Protein AF-A0A529PFP2-F1 (afdb_monomer)

Nearest PDB structures (foldseek):
  4ckk-assembly1_C  TM=3.461E-01  e=1.325E+00  Escherichia coli
  4ckk-assembly1_A  TM=3.459E-01  e=1.325E+00  Escherichia coli
  4ckk-assembly2_D  TM=3.473E-01  e=1.412E+00  Escherichia coli
  2ge8-assembly3_D  TM=2.828E-01  e=4.759E+00  Infectious bronchitis virus

Foldseek 3Di:
DDPVQDDPNDGVPVVVVQVVCCVQQVDGQVPWDWFPDWDWDDDPVGIDIDIDTDDPDDPVVSQVSSCVVQVVDPDHPDPGDDDQDALPSDDPPDDPSVSVVRVCVRVCVGDDD

Radius of gyration: 15.01 Å; Cα contacts (8 Å, |Δi|>4): 97; chains: 1; bounding box: 34×36×38 Å

Mean predicted aligned error: 3.98 Å

pLDDT: mean 92.32, std 8.5, range [44.66, 98.25]

Sequence (113 aa):
FEPIDFRDGLVDVDFNMIREVREETAIDLSGAERGRRYHALSTPSGTVIFRRYQVTEPADEIARRIRAFIVTEAEPEIEGPVVIRDATDLPDGLMGHMKPLIEWHFAGGDEVP

Secondary structure (DSSP, 8-state):
--GGGEETTEE-HHHHHHHHHHHHH----TTSEE-SS-EEEEETTEEEEE--EE-SS-HHHHHHHHHHHHTT-SS-S-S------STT---TT--TTHHHHHHHHHTTSS---

Solvent-accessible surface area (backbone atoms only — not comparable to full-atom values): 7289 Å² total; per-residue (Å²): 138,58,80,84,31,45,56,97,88,39,76,39,64,67,58,40,56,38,46,53,45,27,73,76,39,71,44,75,51,84,83,39,50,65,42,94,54,80,46,74,54,76,55,100,91,47,71,50,77,49,65,56,71,49,73,91,68,54,69,70,58,51,43,51,48,28,46,58,46,41,73,72,43,94,78,59,92,62,96,64,76,82,90,67,87,52,71,80,56,72,66,87,88,64,58,80,78,49,56,63,53,44,44,40,60,67,69,55,77,65,81,74,133

Structure (mmCIF, N/CA/C/O backbone):
data_AF-A0A529PFP2-F1
#
_entry.id   AF-A0A529PFP2-F1
#
loop_
_atom_site.group_PDB
_atom_site.id
_atom_site.type_symbol
_atom_site.label_atom_id
_atom_site.label_alt_id
_atom_site.label_comp_id
_atom_site.label_asym_id
_atom_site.label_entity_id
_atom_site.label_seq_id
_atom_site.pdbx_PDB_ins_code
_atom_site.Cartn_x
_atom_site.Cartn_y
_atom_site.Cartn_z
_atom_site.occupancy
_atom_site.B_iso_or_equiv
_atom_site.auth_seq_id
_atom_site.auth_comp_id
_atom_site.auth_asym_id
_atom_site.auth_atom_id
_atom_site.pdbx_PDB_model_num
ATOM 1 N N . PHE A 1 1 ? 11.445 -5.719 -4.776 1.00 92.38 1 PHE A N 1
ATOM 2 C CA . PHE A 1 1 ? 11.455 -6.380 -6.089 1.00 92.38 1 PHE A CA 1
ATOM 3 C C . PHE A 1 1 ? 12.243 -7.663 -5.997 1.00 92.38 1 PHE A C 1
ATOM 5 O O . PHE A 1 1 ? 13.398 -7.654 -5.577 1.00 92.38 1 PHE A O 1
ATOM 12 N N . GLU A 1 2 ? 11.608 -8.732 -6.428 1.00 94.31 2 GLU A N 1
ATOM 13 C CA . GLU A 1 2 ? 12.143 -10.068 -6.601 1.00 94.31 2 GLU A CA 1
ATOM 14 C C . GLU A 1 2 ? 12.450 -10.337 -8.083 1.00 94.31 2 GLU A C 1
ATOM 16 O O . GLU A 1 2 ? 11.956 -9.617 -8.954 1.00 94.31 2 GLU A O 1
ATOM 21 N N . PRO A 1 3 ? 13.221 -11.389 -8.423 1.00 96.06 3 PRO A N 1
ATOM 22 C CA . PRO A 1 3 ? 13.508 -11.734 -9.817 1.00 96.06 3 PRO A CA 1
ATOM 23 C C . PRO A 1 3 ? 12.262 -11.897 -10.704 1.00 96.06 3 PRO A C 1
ATOM 25 O O . PRO A 1 3 ? 12.326 -11.585 -11.891 1.00 96.06 3 PRO A O 1
ATOM 28 N N . ILE A 1 4 ? 11.132 -12.345 -10.143 1.00 96.12 4 ILE A N 1
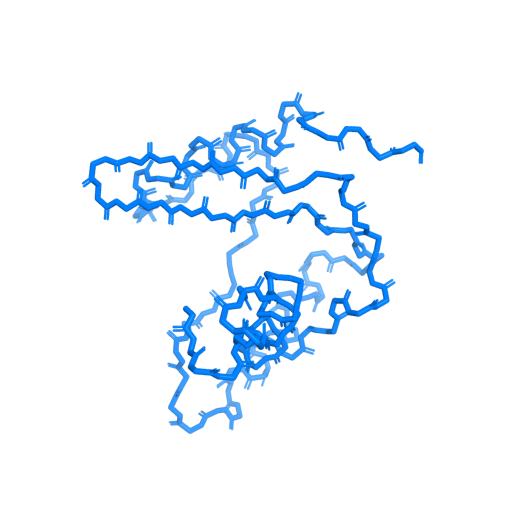ATOM 29 C CA . ILE A 1 4 ? 9.864 -12.518 -10.873 1.00 96.12 4 ILE A CA 1
ATOM 30 C C . ILE A 1 4 ? 9.231 -11.189 -11.313 1.00 96.12 4 ILE A C 1
ATOM 32 O O . ILE A 1 4 ? 8.443 -11.163 -12.259 1.00 96.12 4 ILE A O 1
ATOM 36 N N . ASP A 1 5 ? 9.607 -10.076 -10.683 1.00 96.81 5 ASP A N 1
ATOM 37 C CA . ASP A 1 5 ? 9.098 -8.752 -11.035 1.00 96.81 5 ASP A CA 1
ATOM 38 C C . ASP A 1 5 ? 9.765 -8.186 -12.298 1.00 96.81 5 ASP A C 1
ATOM 40 O O . ASP A 1 5 ? 9.401 -7.101 -12.744 1.00 96.81 5 ASP A O 1
ATOM 44 N N . PHE A 1 6 ? 10.741 -8.885 -12.890 1.00 97.12 6 PHE A N 1
ATOM 45 C CA . PHE A 1 6 ? 11.463 -8.431 -14.076 1.00 97.12 6 PHE A CA 1
ATOM 46 C C . PHE A 1 6 ? 11.065 -9.218 -15.327 1.00 97.12 6 PHE A C 1
ATOM 48 O O . PHE A 1 6 ? 11.111 -10.447 -15.361 1.00 97.12 6 PHE A O 1
ATOM 55 N N . ARG A 1 7 ? 10.744 -8.495 -16.403 1.00 94.62 7 ARG A N 1
ATOM 56 C CA . ARG A 1 7 ? 10.463 -9.030 -17.742 1.00 94.62 7 ARG A CA 1
ATOM 57 C C . ARG A 1 7 ? 11.417 -8.374 -18.730 1.00 94.62 7 ARG A C 1
ATOM 59 O O . ARG A 1 7 ? 11.452 -7.152 -18.832 1.00 94.62 7 ARG A O 1
ATOM 66 N N . ASP A 1 8 ? 12.244 -9.179 -19.394 1.00 94.38 8 ASP A N 1
ATOM 67 C CA . ASP A 1 8 ? 13.272 -8.707 -20.335 1.00 94.38 8 ASP A CA 1
ATOM 68 C C . ASP A 1 8 ? 14.186 -7.601 -19.758 1.00 94.38 8 ASP A C 1
ATOM 70 O O . ASP A 1 8 ? 14.586 -6.662 -20.444 1.00 94.38 8 ASP A O 1
ATOM 74 N N . GLY A 1 9 ? 14.515 -7.704 -18.463 1.00 94.19 9 GLY A N 1
ATOM 75 C CA . GLY A 1 9 ? 15.367 -6.744 -17.751 1.00 94.19 9 GLY A CA 1
ATOM 76 C C . GLY A 1 9 ? 14.665 -5.457 -17.300 1.00 94.19 9 GLY A C 1
ATOM 77 O O . GLY A 1 9 ? 15.313 -4.596 -16.705 1.00 94.19 9 GLY A O 1
ATOM 78 N N . LEU A 1 10 ? 13.359 -5.323 -17.539 1.00 96.12 10 LEU A N 1
ATOM 79 C CA . LEU A 1 10 ? 12.539 -4.206 -17.075 1.00 96.12 10 LEU A CA 1
ATOM 80 C C . LEU A 1 10 ? 11.642 -4.642 -15.921 1.00 96.12 10 LEU A C 1
ATOM 82 O O . LEU A 1 10 ? 11.056 -5.721 -15.957 1.00 96.12 10 LEU A O 1
ATOM 86 N N . VAL A 1 11 ? 11.521 -3.790 -14.905 1.00 95.44 11 VAL A N 1
ATOM 87 C CA . VAL A 1 11 ? 10.629 -4.048 -13.772 1.00 95.44 11 VAL A CA 1
ATOM 88 C C . VAL A 1 11 ? 9.168 -3.831 -14.169 1.00 95.44 11 VAL A C 1
ATOM 90 O O . VAL A 1 11 ? 8.802 -2.784 -14.708 1.00 95.44 11 VAL A O 1
ATOM 93 N N . ASP A 1 12 ? 8.325 -4.812 -13.872 1.00 96.50 12 ASP A N 1
ATOM 94 C CA . ASP A 1 12 ? 6.874 -4.725 -13.953 1.00 96.50 12 ASP A CA 1
ATOM 95 C C . ASP A 1 12 ? 6.312 -4.307 -12.588 1.00 96.50 12 ASP A C 1
ATOM 97 O O . ASP A 1 12 ? 5.979 -5.122 -11.726 1.00 96.50 12 ASP A O 1
ATOM 101 N N . VAL A 1 13 ? 6.250 -2.990 -12.383 1.00 95.44 13 VAL A N 1
ATOM 102 C CA . VAL A 1 13 ? 5.783 -2.383 -11.128 1.00 95.44 13 VAL A CA 1
ATOM 103 C C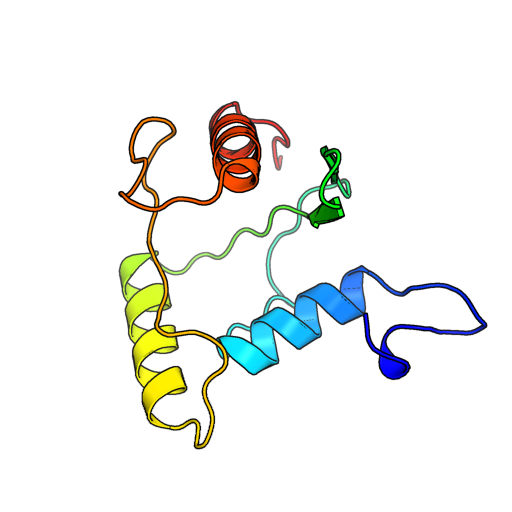 . VAL A 1 13 ? 4.311 -2.715 -10.849 1.00 95.44 13 VAL A C 1
ATOM 105 O O . VAL A 1 13 ? 3.935 -2.871 -9.690 1.00 95.44 13 VAL A O 1
ATOM 108 N N . ASP A 1 14 ? 3.481 -2.843 -11.891 1.00 94.75 14 ASP A N 1
ATOM 109 C CA . ASP A 1 14 ? 2.058 -3.182 -11.742 1.00 94.75 14 ASP A CA 1
ATOM 110 C C . ASP A 1 14 ? 1.903 -4.598 -11.191 1.00 94.75 14 ASP A C 1
ATOM 112 O O . ASP A 1 14 ? 1.178 -4.820 -10.220 1.00 94.75 14 ASP A O 1
ATOM 116 N N . PHE A 1 15 ? 2.634 -5.539 -11.793 1.00 95.69 15 PHE A N 1
ATOM 117 C CA . PHE A 1 15 ? 2.657 -6.927 -11.366 1.00 95.69 15 PHE A CA 1
ATOM 118 C C . PHE A 1 15 ? 3.175 -7.068 -9.934 1.00 95.69 15 PHE A C 1
ATOM 120 O O . PHE A 1 15 ? 2.509 -7.724 -9.136 1.00 95.69 15 PHE A O 1
ATOM 127 N N . ASN A 1 16 ? 4.299 -6.420 -9.600 1.00 96.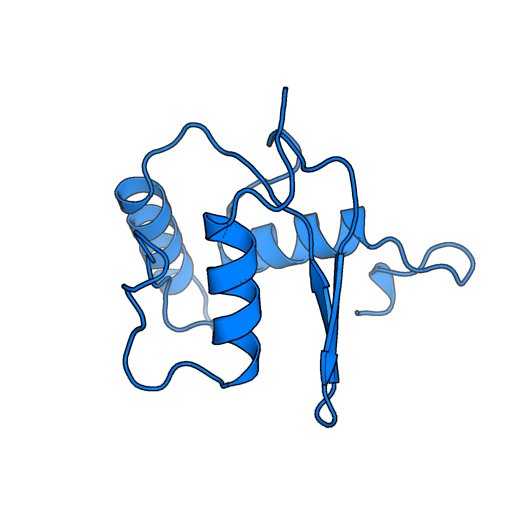94 16 ASN A N 1
ATOM 128 C CA . ASN A 1 16 ? 4.842 -6.444 -8.241 1.00 96.94 16 ASN A CA 1
ATOM 129 C C . ASN A 1 16 ? 3.799 -5.949 -7.227 1.00 96.94 16 ASN A C 1
ATOM 131 O O . ASN A 1 16 ? 3.447 -6.685 -6.316 1.00 96.94 16 ASN A O 1
ATOM 135 N N . MET A 1 17 ? 3.216 -4.761 -7.426 1.00 95.94 17 MET A N 1
ATOM 136 C CA . MET A 1 17 ? 2.239 -4.203 -6.479 1.00 95.94 17 MET A CA 1
ATOM 137 C C . MET A 1 17 ? 1.016 -5.104 -6.269 1.00 95.94 17 MET A C 1
ATOM 139 O O . MET A 1 17 ? 0.544 -5.242 -5.144 1.00 95.94 17 MET A O 1
ATOM 143 N N . ILE A 1 18 ? 0.477 -5.695 -7.341 1.00 96.19 18 ILE A N 1
ATOM 144 C CA . ILE A 1 18 ? -0.689 -6.584 -7.244 1.00 96.19 18 ILE A CA 1
ATOM 145 C C . ILE A 1 18 ? -0.315 -7.890 -6.535 1.00 96.19 18 ILE A C 1
ATOM 147 O O . ILE A 1 18 ? -1.108 -8.385 -5.736 1.00 96.19 18 ILE A O 1
ATOM 151 N N . ARG A 1 19 ? 0.867 -8.446 -6.827 1.00 97.06 19 ARG A N 1
ATOM 152 C CA . ARG A 1 19 ? 1.359 -9.681 -6.214 1.00 97.06 19 ARG A CA 1
ATOM 153 C C . ARG A 1 19 ? 1.598 -9.498 -4.715 1.00 97.06 19 ARG A C 1
ATOM 155 O O . ARG A 1 19 ? 0.969 -10.211 -3.946 1.00 97.06 19 ARG A O 1
ATOM 162 N N . GLU A 1 20 ? 2.418 -8.525 -4.327 1.00 96.62 20 GLU A N 1
ATOM 163 C CA . GLU A 1 20 ? 2.820 -8.280 -2.929 1.00 96.62 20 GLU A CA 1
ATOM 164 C C . GLU A 1 20 ? 1.590 -8.032 -2.042 1.00 96.62 20 GLU A C 1
ATOM 166 O O . GLU A 1 20 ? 1.384 -8.699 -1.033 1.00 96.62 20 GLU A O 1
ATOM 171 N N . VAL A 1 21 ? 0.676 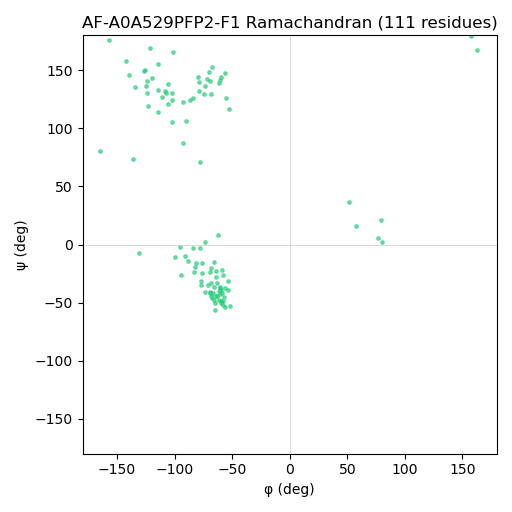-7.148 -2.475 1.00 96.75 21 VAL A N 1
ATOM 172 C CA . VAL A 1 21 ? -0.555 -6.877 -1.714 1.00 96.75 21 VAL A CA 1
ATOM 173 C C . VAL A 1 21 ? -1.408 -8.137 -1.585 1.00 96.75 21 VAL A C 1
ATOM 175 O O . VAL A 1 21 ? -1.973 -8.392 -0.521 1.00 96.75 21 VAL A O 1
ATOM 178 N N . ARG A 1 22 ? -1.510 -8.949 -2.640 1.00 96.75 22 ARG A N 1
ATOM 179 C CA . ARG A 1 22 ? -2.270 -10.198 -2.583 1.00 96.75 22 ARG A CA 1
ATOM 180 C C . ARG A 1 22 ? -1.628 -11.215 -1.642 1.00 96.75 22 ARG A C 1
ATOM 182 O O . ARG A 1 22 ? -2.367 -11.885 -0.927 1.00 96.75 22 ARG A O 1
ATOM 189 N N . GLU A 1 23 ? -0.309 -11.341 -1.666 1.00 96.00 23 GLU A N 1
ATOM 190 C CA . GLU A 1 23 ? 0.447 -12.299 -0.857 1.00 96.00 23 GLU A CA 1
ATOM 191 C C . GLU A 1 23 ? 0.391 -11.948 0.631 1.00 96.00 23 GLU A C 1
ATOM 193 O O . GLU A 1 23 ? 0.087 -12.820 1.435 1.00 96.00 23 GLU A O 1
ATOM 198 N N . GLU A 1 24 ? 0.554 -10.677 1.001 1.00 95.94 24 GLU A N 1
ATOM 199 C CA . GLU A 1 24 ? 0.580 -10.265 2.412 1.00 95.94 24 GLU A CA 1
ATOM 200 C C . GLU A 1 24 ? -0.812 -10.057 3.029 1.00 95.94 24 GLU A C 1
ATOM 202 O O . GLU A 1 24 ? -0.978 -10.099 4.250 1.00 95.94 24 GLU A O 1
ATOM 207 N N . THR A 1 25 ? -1.835 -9.781 2.210 1.00 96.50 25 THR A N 1
ATOM 208 C CA . THR A 1 25 ? -3.134 -9.299 2.720 1.00 96.50 25 THR A CA 1
ATOM 209 C C . THR A 1 25 ? -4.359 -10.039 2.182 1.00 96.50 25 THR A C 1
ATOM 211 O O . THR A 1 25 ? -5.479 -9.784 2.639 1.00 96.50 25 THR A O 1
ATOM 214 N N . ALA A 1 26 ? -4.180 -10.931 1.201 1.00 95.94 26 ALA A N 1
ATOM 215 C CA . ALA A 1 26 ? -5.246 -11.570 0.423 1.00 95.94 26 ALA A CA 1
ATOM 216 C C . ALA A 1 26 ? -6.191 -10.597 -0.318 1.00 95.94 26 ALA A C 1
ATOM 218 O O . ALA A 1 26 ? -7.279 -10.991 -0.761 1.00 95.94 26 ALA A O 1
ATOM 219 N N . ILE A 1 27 ? -5.802 -9.329 -0.477 1.00 95.75 27 ILE A N 1
ATOM 220 C CA . ILE A 1 27 ? -6.543 -8.350 -1.277 1.00 95.75 27 ILE A CA 1
ATOM 221 C C 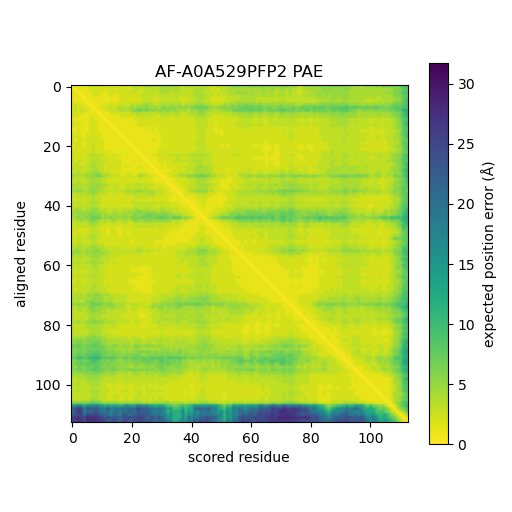. ILE A 1 27 ? -6.149 -8.497 -2.742 1.00 95.75 27 ILE A C 1
ATOM 223 O O . ILE A 1 27 ? -4.980 -8.406 -3.104 1.00 95.75 27 ILE A O 1
ATOM 227 N N . ASP A 1 28 ? -7.147 -8.672 -3.604 1.00 94.56 28 ASP A N 1
ATOM 228 C CA . ASP A 1 28 ? -6.943 -8.662 -5.046 1.00 94.56 28 ASP A CA 1
ATOM 229 C C . ASP A 1 28 ? -7.107 -7.242 -5.604 1.00 94.56 28 ASP A C 1
ATOM 231 O O . ASP A 1 28 ? -8.217 -6.723 -5.719 1.00 94.56 28 ASP A O 1
ATOM 235 N N . LEU A 1 29 ? -5.989 -6.615 -5.972 1.00 95.44 29 LEU A N 1
ATOM 236 C CA . LEU A 1 29 ? -5.976 -5.303 -6.622 1.00 95.44 29 LEU A CA 1
ATOM 237 C C . LEU A 1 29 ? -6.180 -5.368 -8.144 1.00 95.44 29 LEU A C 1
ATOM 239 O O . LEU A 1 29 ? -6.241 -4.323 -8.797 1.00 95.44 29 LEU A O 1
ATOM 243 N N . SER A 1 30 ? -6.283 -6.561 -8.741 1.00 93.31 30 SER A N 1
ATOM 244 C CA . SER A 1 30 ? -6.364 -6.707 -10.198 1.00 93.31 30 SER A CA 1
ATOM 245 C C . SER A 1 30 ? -7.586 -5.998 -10.791 1.00 93.31 30 SER A C 1
ATOM 247 O O . SER A 1 30 ? -7.458 -5.354 -11.835 1.00 93.31 30 SER A O 1
ATOM 249 N N . GLY A 1 31 ? -8.725 -6.037 -10.092 1.00 90.12 31 GLY A N 1
ATOM 2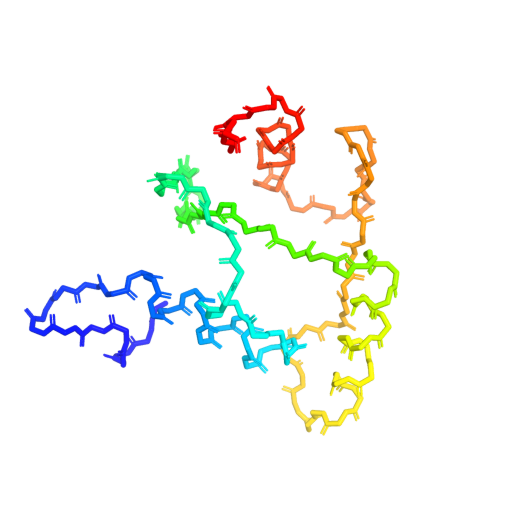50 C CA . GLY A 1 31 ? -9.973 -5.368 -10.472 1.00 90.12 31 GLY A CA 1
ATOM 251 C C . GLY A 1 31 ? -10.198 -3.992 -9.838 1.00 90.12 31 GLY A C 1
ATOM 252 O O . GLY A 1 31 ? -11.217 -3.367 -10.124 1.00 90.12 31 GLY A O 1
ATOM 253 N N . ALA A 1 32 ? -9.288 -3.522 -8.980 1.00 94.50 32 ALA A N 1
ATOM 254 C CA . ALA A 1 32 ? -9.428 -2.233 -8.312 1.00 94.50 32 ALA A CA 1
ATOM 255 C C . ALA A 1 32 ? -9.252 -1.074 -9.301 1.00 94.50 32 ALA A C 1
ATOM 257 O O . ALA A 1 32 ? -8.472 -1.161 -10.256 1.00 94.50 32 ALA A O 1
ATOM 258 N N . GLU A 1 33 ? -9.941 0.036 -9.042 1.00 94.56 33 GLU A N 1
ATOM 259 C CA . GLU A 1 33 ? -9.701 1.280 -9.762 1.00 94.56 33 GLU A CA 1
ATOM 260 C C . GLU A 1 33 ? -8.337 1.856 -9.366 1.00 94.56 33 GLU A C 1
ATOM 262 O O . GLU A 1 33 ? -7.911 1.766 -8.214 1.00 94.56 33 GLU A O 1
ATOM 267 N N . ARG A 1 34 ? -7.612 2.411 -10.340 1.00 92.88 34 ARG A N 1
ATOM 268 C CA . ARG A 1 34 ? -6.187 2.739 -10.219 1.00 92.88 34 ARG A CA 1
ATOM 269 C C . ARG A 1 34 ? -5.955 4.208 -10.534 1.00 92.88 34 ARG A C 1
ATOM 271 O O . ARG A 1 34 ? -6.442 4.718 -11.541 1.00 92.88 34 ARG A O 1
ATOM 278 N N . GLY A 1 35 ? -5.124 4.858 -9.723 1.00 91.25 35 GLY A N 1
ATOM 279 C CA . GLY A 1 35 ? -4.576 6.174 -10.039 1.00 91.25 35 GLY A CA 1
ATOM 280 C C . GLY A 1 35 ? -3.848 6.156 -11.385 1.00 91.25 35 GLY A C 1
ATOM 281 O O . GLY A 1 35 ? -3.266 5.148 -11.790 1.00 91.25 35 GLY A O 1
ATOM 282 N N . ARG A 1 36 ? -3.876 7.280 -12.104 1.00 89.94 36 ARG A N 1
ATOM 283 C CA . ARG A 1 36 ? -3.355 7.356 -13.480 1.00 89.94 36 ARG A CA 1
ATOM 284 C C . ARG A 1 36 ? -1.837 7.235 -13.558 1.00 89.94 36 ARG A C 1
ATOM 286 O O . ARG A 1 36 ? -1.306 6.927 -14.625 1.00 89.94 36 ARG A O 1
ATOM 293 N N . ARG A 1 37 ? -1.137 7.566 -12.475 1.00 92.06 37 ARG A N 1
ATOM 294 C CA . ARG A 1 37 ? 0.319 7.685 -12.446 1.00 92.06 37 ARG A CA 1
ATOM 295 C C . ARG A 1 37 ? 0.904 6.817 -11.347 1.00 92.06 37 ARG A C 1
ATOM 297 O O . ARG A 1 37 ? 0.294 6.608 -10.302 1.00 92.06 37 ARG A O 1
ATOM 304 N N . TYR A 1 38 ? 2.126 6.363 -11.588 1.00 94.44 38 TYR A N 1
ATOM 305 C CA . TYR A 1 38 ? 3.018 5.990 -10.504 1.00 94.44 38 TYR A CA 1
ATOM 306 C C . TYR A 1 38 ? 3.619 7.259 -9.915 1.00 94.44 38 TYR A C 1
ATOM 308 O O . TYR A 1 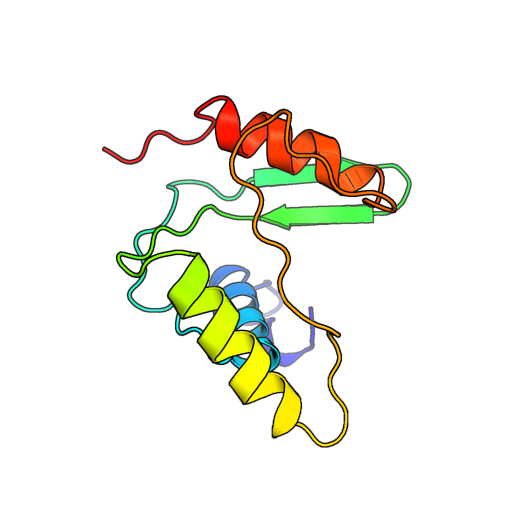38 ? 3.995 8.178 -10.647 1.00 94.44 38 TYR A O 1
ATOM 316 N N . HIS A 1 39 ? 3.727 7.277 -8.598 1.00 94.19 39 HIS A N 1
ATOM 317 C CA . HIS A 1 39 ? 4.399 8.320 -7.842 1.00 94.19 39 HIS A CA 1
ATOM 318 C C . HIS A 1 39 ? 5.615 7.711 -7.162 1.00 94.19 39 HIS A C 1
ATOM 320 O O . HIS A 1 39 ? 5.670 6.502 -6.928 1.00 94.19 39 HIS A O 1
ATOM 326 N N . ALA A 1 40 ? 6.601 8.547 -6.862 1.00 95.19 40 ALA A N 1
ATOM 327 C CA . ALA A 1 40 ? 7.793 8.119 -6.158 1.00 95.19 40 ALA A CA 1
ATOM 328 C C . ALA A 1 40 ? 8.138 9.112 -5.054 1.00 95.19 40 ALA A C 1
ATOM 330 O O . ALA A 1 40 ? 8.124 10.325 -5.268 1.00 95.19 40 ALA A O 1
ATOM 331 N N . LEU A 1 41 ? 8.481 8.581 -3.885 1.00 93.81 41 LEU A N 1
ATOM 332 C CA . LEU A 1 41 ? 9.063 9.338 -2.788 1.00 93.81 41 LEU A CA 1
ATOM 333 C C . LEU A 1 41 ? 10.484 8.825 -2.577 1.00 93.81 41 LEU A C 1
ATOM 335 O O . LEU A 1 41 ? 10.685 7.674 -2.192 1.00 93.81 41 LEU A O 1
ATOM 339 N N . SER A 1 42 ? 11.461 9.691 -2.837 1.00 94.06 42 SER A N 1
ATOM 340 C CA . SER A 1 42 ? 12.874 9.415 -2.590 1.00 94.06 42 SER A CA 1
ATOM 341 C C . SER A 1 42 ? 13.313 10.118 -1.313 1.00 94.06 42 SER A C 1
ATOM 343 O O . SER A 1 42 ? 13.208 11.338 -1.195 1.00 94.06 42 SER A O 1
ATOM 345 N N . THR A 1 43 ? 13.853 9.354 -0.375 1.00 89.44 43 THR A N 1
ATOM 346 C CA . THR A 1 43 ? 14.482 9.839 0.855 1.00 89.44 43 THR A CA 1
ATOM 347 C C . THR A 1 43 ? 15.937 9.353 0.901 1.00 89.44 43 THR A C 1
ATOM 349 O O . THR A 1 43 ? 16.325 8.486 0.115 1.00 89.44 43 THR A O 1
ATOM 352 N N . PRO A 1 44 ? 16.775 9.854 1.827 1.00 90.06 44 PRO A N 1
ATOM 353 C CA . PRO A 1 44 ? 18.120 9.310 2.017 1.00 90.06 44 PRO A CA 1
ATOM 354 C C . PRO A 1 44 ? 18.152 7.818 2.389 1.00 90.06 44 PRO A C 1
ATOM 356 O O . PRO A 1 44 ? 19.175 7.172 2.197 1.00 90.06 44 PRO A O 1
ATOM 3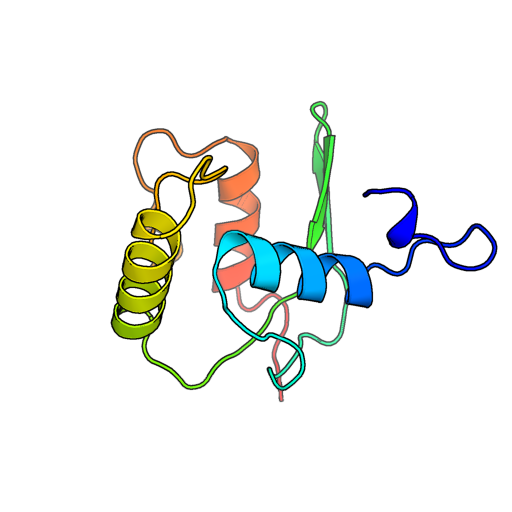59 N N . SER A 1 45 ? 17.058 7.273 2.934 1.00 85.19 45 SER A N 1
ATOM 360 C CA . SER A 1 45 ? 16.971 5.872 3.360 1.00 85.19 45 SER A CA 1
ATOM 361 C C . SER A 1 45 ? 16.454 4.932 2.271 1.00 85.19 45 SER A C 1
ATOM 363 O O . SER A 1 45 ? 16.477 3.721 2.466 1.00 85.19 45 SER A O 1
ATOM 365 N N . GLY A 1 46 ? 15.949 5.457 1.153 1.00 88.81 46 GLY A N 1
ATOM 366 C CA . GLY A 1 46 ? 15.403 4.633 0.081 1.00 88.81 46 GLY A CA 1
ATOM 367 C C . GLY A 1 46 ? 14.421 5.375 -0.815 1.00 88.81 46 GLY A C 1
ATOM 368 O O . GLY A 1 46 ? 14.126 6.553 -0.629 1.00 88.81 46 GLY A O 1
ATOM 369 N N . THR A 1 47 ? 13.911 4.666 -1.816 1.00 92.75 47 THR A N 1
ATOM 370 C CA . THR A 1 47 ? 12.863 5.158 -2.713 1.00 92.75 47 THR A CA 1
ATOM 371 C C . THR A 1 47 ? 11.689 4.199 -2.677 1.00 92.75 47 THR A C 1
ATOM 373 O O . THR A 1 47 ? 11.879 2.998 -2.847 1.00 92.75 47 THR A O 1
ATOM 376 N N . VAL A 1 48 ? 10.486 4.735 -2.490 1.00 92.56 48 VAL A N 1
ATOM 377 C CA . VAL A 1 48 ? 9.235 3.988 -2.635 1.00 92.56 48 VAL A CA 1
ATOM 378 C C . VAL A 1 48 ? 8.525 4.446 -3.899 1.00 92.56 48 VAL A C 1
ATOM 380 O O . VAL A 1 48 ? 8.385 5.647 -4.135 1.00 92.56 48 VAL A O 1
ATOM 383 N N . ILE A 1 49 ? 8.089 3.484 -4.709 1.00 95.19 49 ILE A N 1
ATOM 384 C CA . ILE A 1 49 ? 7.188 3.708 -5.841 1.00 95.19 49 ILE A CA 1
ATOM 385 C C . ILE A 1 49 ? 5.806 3.253 -5.391 1.00 95.19 49 ILE A C 1
ATOM 387 O O . ILE A 1 49 ? 5.666 2.161 -4.851 1.00 95.19 49 ILE A O 1
ATOM 391 N N . PHE A 1 50 ? 4.788 4.080 -5.596 1.00 94.31 50 PHE A N 1
ATOM 392 C CA . PHE A 1 50 ? 3.429 3.792 -5.151 1.00 94.31 50 PHE A CA 1
ATOM 393 C C . PHE A 1 50 ? 2.394 4.276 -6.166 1.00 94.31 50 PHE A C 1
ATOM 395 O O . PHE A 1 50 ? 2.647 5.156 -6.993 1.00 94.31 50 PHE A O 1
ATOM 402 N N . ARG A 1 51 ? 1.206 3.680 -6.103 1.00 94.75 51 ARG A N 1
ATOM 403 C CA . ARG A 1 51 ? 0.029 4.073 -6.878 1.00 94.75 51 ARG A CA 1
ATOM 404 C C . ARG A 1 51 ? -1.197 3.978 -5.985 1.00 94.75 51 ARG A C 1
ATOM 406 O O . ARG A 1 51 ? -1.276 3.105 -5.126 1.00 94.75 51 ARG A O 1
ATOM 413 N N . ARG A 1 52 ? -2.158 4.874 -6.193 1.00 93.94 52 ARG A N 1
ATOM 414 C CA . ARG A 1 52 ? -3.453 4.817 -5.512 1.00 93.94 52 ARG A CA 1
ATOM 415 C C . ARG A 1 52 ? -4.308 3.695 -6.095 1.00 93.94 52 ARG A C 1
ATOM 417 O O . ARG A 1 52 ? -4.401 3.579 -7.315 1.00 93.94 52 ARG A O 1
ATOM 424 N N . TYR A 1 53 ? -4.964 2.943 -5.223 1.00 94.75 53 TYR A N 1
ATOM 425 C CA . TYR A 1 53 ? -6.012 1.999 -5.588 1.00 94.75 53 TYR A CA 1
ATOM 426 C C . TYR A 1 53 ? -7.279 2.343 -4.817 1.00 94.75 53 TYR A C 1
ATOM 428 O O . TYR A 1 53 ? -7.201 2.723 -3.648 1.00 94.75 53 TYR A O 1
ATOM 436 N N . GLN A 1 54 ? -8.425 2.234 -5.476 1.00 93.44 54 GLN A N 1
ATOM 437 C CA . GLN A 1 54 ? -9.733 2.396 -4.861 1.00 93.44 54 GLN A CA 1
ATOM 438 C C . GLN A 1 54 ? -10.478 1.067 -4.905 1.00 93.44 54 GLN A C 1
ATOM 440 O O . GLN A 1 54 ? -10.529 0.387 -5.932 1.00 93.44 54 GLN A O 1
ATOM 445 N N . VAL A 1 55 ? -11.043 0.709 -3.760 1.00 92.69 55 VAL A N 1
ATOM 446 C CA . VAL A 1 55 ? -11.866 -0.480 -3.559 1.00 92.69 55 VAL A CA 1
ATOM 447 C C . VAL A 1 55 ? -13.185 -0.048 -2.936 1.00 92.69 55 VAL A C 1
ATOM 449 O O . VAL A 1 55 ? -13.250 0.959 -2.230 1.00 92.69 55 VAL A O 1
ATOM 452 N N . THR A 1 56 ? -14.251 -0.782 -3.235 1.00 93.06 56 THR A N 1
ATOM 453 C CA . THR A 1 56 ? -15.611 -0.417 -2.809 1.00 93.06 56 THR A CA 1
ATOM 454 C C . THR A 1 56 ? -15.919 -0.838 -1.375 1.00 93.06 56 THR A C 1
ATOM 456 O O . THR A 1 56 ? -16.856 -0.334 -0.756 1.00 93.06 56 THR A O 1
ATOM 459 N N . GLU A 1 57 ? -15.151 -1.786 -0.848 1.00 95.06 57 GLU A N 1
ATOM 460 C CA . GLU A 1 57 ? -15.354 -2.353 0.471 1.00 95.06 57 GLU A CA 1
ATOM 461 C C . GLU A 1 57 ? -14.982 -1.361 1.586 1.00 95.06 57 GLU A C 1
ATOM 463 O O . GLU A 1 57 ? -13.979 -0.650 1.487 1.00 95.06 57 GLU A O 1
ATOM 468 N N . PRO A 1 58 ? -15.740 -1.330 2.698 1.00 96.62 58 PRO A N 1
ATOM 469 C CA . PRO A 1 58 ? -15.400 -0.495 3.843 1.00 96.62 58 PRO A CA 1
ATOM 470 C C . PRO A 1 58 ? -14.041 -0.862 4.450 1.00 96.62 58 PRO A C 1
ATOM 472 O O . PRO A 1 58 ? -13.727 -2.042 4.626 1.00 96.62 58 PRO A O 1
ATOM 475 N N . ALA A 1 59 ? -13.280 0.150 4.876 1.00 96.88 59 ALA A N 1
ATOM 476 C CA . ALA A 1 59 ? -11.952 -0.031 5.468 1.00 96.88 59 ALA A CA 1
ATOM 477 C C . ALA A 1 59 ? -11.937 -1.016 6.653 1.00 96.88 59 ALA A C 1
ATOM 479 O O . ALA A 1 59 ? -11.027 -1.833 6.762 1.00 96.88 59 ALA A O 1
ATOM 480 N N . ASP A 1 60 ? -12.962 -0.990 7.511 1.00 97.62 60 ASP A N 1
ATOM 481 C CA . ASP A 1 60 ? -13.042 -1.881 8.676 1.00 97.62 60 ASP A CA 1
ATOM 482 C C . ASP A 1 60 ? -13.248 -3.354 8.274 1.00 97.62 60 ASP A C 1
ATOM 484 O O . ASP A 1 60 ? -12.709 -4.256 8.921 1.00 97.62 60 ASP A O 1
ATOM 488 N N . GLU A 1 61 ? -13.969 -3.606 7.176 1.00 97.94 61 GLU A N 1
ATOM 489 C CA . GLU A 1 61 ? -14.175 -4.954 6.635 1.00 97.94 61 GLU A CA 1
ATOM 490 C C . GLU A 1 61 ? -12.906 -5.479 5.961 1.00 97.94 61 GLU A C 1
ATOM 492 O O . GLU A 1 61 ? -12.515 -6.628 6.178 1.00 97.94 61 GLU A O 1
ATOM 497 N N . ILE A 1 62 ? -12.211 -4.618 5.214 1.00 97.56 62 ILE A N 1
ATOM 498 C CA . ILE A 1 62 ? -10.888 -4.927 4.665 1.00 97.56 62 ILE A CA 1
ATOM 499 C C . ILE A 1 62 ? -9.936 -5.282 5.809 1.00 97.56 62 ILE A C 1
ATOM 501 O O . ILE A 1 62 ? -9.361 -6.367 5.823 1.00 97.56 62 ILE A O 1
ATOM 505 N N . ALA A 1 63 ? -9.840 -4.430 6.829 1.00 98.19 63 ALA A N 1
ATOM 506 C CA . ALA A 1 63 ? -8.948 -4.649 7.957 1.00 98.19 63 ALA A CA 1
ATOM 507 C C . ALA A 1 63 ? -9.266 -5.953 8.715 1.00 98.19 63 ALA A C 1
ATOM 509 O O . ALA A 1 63 ? -8.359 -6.659 9.161 1.00 98.19 63 ALA A O 1
ATOM 510 N N . ARG A 1 64 ? -10.553 -6.306 8.845 1.00 98.25 64 ARG A N 1
ATOM 511 C CA . ARG A 1 64 ? -10.991 -7.582 9.429 1.00 98.25 64 ARG A CA 1
ATOM 512 C C . ARG A 1 64 ? -10.524 -8.780 8.599 1.00 98.25 64 ARG A C 1
ATOM 514 O O . ARG A 1 64 ? -10.052 -9.752 9.185 1.00 98.25 64 ARG A O 1
ATOM 521 N N . ARG A 1 65 ? -10.645 -8.721 7.268 1.00 97.75 65 ARG A N 1
ATOM 522 C CA . ARG A 1 65 ? -10.194 -9.783 6.351 1.00 97.75 65 ARG A CA 1
ATOM 523 C C . ARG A 1 65 ? -8.680 -9.969 6.390 1.00 97.75 65 ARG A C 1
ATOM 525 O O . ARG A 1 65 ? -8.244 -11.106 6.511 1.00 97.75 65 ARG A O 1
ATOM 532 N N . ILE A 1 66 ? -7.910 -8.879 6.379 1.00 98.12 66 ILE A N 1
ATOM 533 C CA . ILE A 1 66 ? -6.443 -8.940 6.492 1.00 98.12 66 ILE A CA 1
ATOM 534 C C . ILE A 1 66 ? -6.046 -9.614 7.810 1.00 98.12 66 ILE A C 1
ATOM 536 O O . ILE A 1 66 ? -5.265 -10.556 7.807 1.00 98.12 66 ILE A O 1
ATOM 540 N N . ARG A 1 67 ? -6.628 -9.201 8.947 1.00 98.19 67 ARG A N 1
ATOM 541 C CA . ARG A 1 67 ? -6.344 -9.847 10.243 1.00 98.19 67 ARG A CA 1
ATOM 542 C C . ARG A 1 67 ? -6.692 -11.335 10.248 1.00 98.19 67 ARG A C 1
ATOM 544 O O . ARG A 1 67 ? -5.965 -12.123 10.837 1.00 98.19 67 ARG A O 1
ATOM 551 N N . ALA A 1 68 ? -7.798 -11.722 9.613 1.00 97.75 68 ALA A N 1
ATOM 552 C CA . ALA A 1 68 ? -8.173 -13.128 9.497 1.00 97.75 68 ALA A CA 1
ATOM 553 C C . ALA A 1 68 ? -7.182 -13.924 8.631 1.00 97.75 68 ALA A C 1
ATOM 555 O O . ALA A 1 68 ? -6.904 -15.072 8.956 1.00 97.75 68 ALA A O 1
ATOM 556 N N . PHE A 1 69 ? -6.650 -13.311 7.572 1.00 97.81 69 PHE A N 1
ATOM 557 C CA . PHE A 1 69 ? -5.630 -13.901 6.708 1.00 97.81 69 PHE A CA 1
ATOM 558 C C . PHE A 1 69 ? -4.286 -14.071 7.432 1.00 97.81 69 PHE A C 1
ATOM 560 O O . PHE A 1 69 ? -3.735 -15.162 7.441 1.00 97.81 69 PHE A O 1
ATOM 567 N N . ILE A 1 70 ? -3.814 -13.052 8.151 1.00 97.56 70 ILE A N 1
ATOM 568 C CA . ILE A 1 70 ? -2.555 -13.119 8.918 1.00 97.56 70 ILE A CA 1
ATOM 569 C C . ILE A 1 70 ? -2.556 -14.284 9.921 1.00 97.56 70 ILE A C 1
ATOM 571 O O . ILE A 1 70 ? -1.545 -14.950 10.097 1.00 97.56 70 ILE A O 1
ATOM 575 N N . VAL A 1 71 ? -3.697 -14.579 10.555 1.00 97.06 71 VAL A N 1
ATOM 576 C CA . VAL A 1 71 ? -3.824 -15.712 11.495 1.00 97.06 71 VAL A CA 1
ATOM 577 C C . VAL A 1 71 ? -3.615 -17.072 10.815 1.00 97.06 71 VAL A C 1
ATOM 579 O O . VAL A 1 71 ? -3.292 -18.046 11.495 1.00 97.06 71 VAL A O 1
ATOM 582 N N . THR A 1 72 ? -3.817 -17.167 9.497 1.00 95.81 72 THR A N 1
ATOM 583 C CA . THR A 1 72 ? -3.595 -18.405 8.738 1.00 95.81 72 THR A CA 1
ATOM 584 C C . THR A 1 72 ? -2.167 -18.554 8.223 1.00 95.81 72 THR A C 1
ATOM 586 O O . THR A 1 72 ? -1.794 -19.661 7.835 1.00 95.81 72 THR A O 1
ATOM 589 N N . GLU A 1 73 ? -1.374 -17.484 8.246 1.00 96.94 73 GLU A N 1
ATOM 590 C CA . GLU A 1 73 ? 0.011 -17.495 7.785 1.00 96.94 73 GLU A CA 1
ATOM 591 C C . GLU A 1 73 ? 0.935 -18.113 8.839 1.00 96.94 73 GLU A C 1
ATOM 593 O O . GLU A 1 73 ? 0.880 -17.785 10.025 1.00 96.94 73 GLU A O 1
ATOM 598 N N . ALA A 1 74 ? 1.798 -19.033 8.404 1.00 94.94 74 ALA A N 1
ATOM 599 C CA . ALA A 1 74 ? 2.752 -19.691 9.297 1.00 94.94 74 ALA A CA 1
ATOM 600 C C . ALA A 1 74 ? 3.868 -18.735 9.749 1.00 94.94 74 ALA A C 1
ATOM 602 O O . ALA A 1 74 ? 4.331 -18.817 10.887 1.00 94.94 74 ALA A O 1
ATOM 603 N N . GLU A 1 75 ? 4.279 -17.834 8.857 1.00 95.06 75 GLU A N 1
ATOM 604 C CA . GLU A 1 75 ? 5.345 -16.854 9.060 1.00 95.06 75 GLU A CA 1
ATOM 605 C C . GLU A 1 75 ? 4.880 -15.492 8.508 1.00 95.06 75 GLU A C 1
ATOM 607 O O . GLU A 1 75 ? 5.293 -15.098 7.421 1.00 95.06 75 GLU A O 1
ATOM 612 N N . PRO A 1 76 ? 3.960 -14.790 9.199 1.00 95.19 76 PRO A N 1
ATOM 613 C CA . PRO A 1 76 ? 3.414 -13.534 8.696 1.00 95.19 76 PRO A CA 1
ATOM 614 C C . PRO A 1 76 ? 4.475 -12.427 8.679 1.00 95.19 76 PRO A C 1
ATOM 616 O O . PRO A 1 76 ? 5.107 -12.150 9.700 1.00 95.19 76 PRO A O 1
ATOM 619 N N . GLU A 1 77 ? 4.622 -11.746 7.541 1.00 95.44 77 GLU A N 1
ATOM 620 C CA . GLU A 1 77 ? 5.539 -10.602 7.399 1.00 95.44 77 GLU A CA 1
ATOM 621 C C . GLU A 1 77 ? 5.005 -9.317 8.051 1.00 95.44 77 GLU A C 1
ATOM 623 O O . GLU A 1 77 ? 5.775 -8.447 8.462 1.00 95.44 77 GLU A O 1
ATOM 628 N N . ILE A 1 78 ? 3.681 -9.210 8.195 1.00 94.81 78 ILE A N 1
ATOM 629 C CA . ILE A 1 78 ? 3.002 -8.067 8.808 1.00 94.81 78 ILE A CA 1
ATOM 630 C C . ILE A 1 78 ? 2.201 -8.487 10.044 1.00 94.81 78 ILE A C 1
ATOM 632 O O . ILE A 1 78 ? 1.558 -9.534 10.074 1.00 94.81 78 ILE A O 1
ATOM 636 N N . GLU A 1 79 ? 2.178 -7.627 11.065 1.00 94.75 79 GLU A N 1
ATOM 637 C CA . GLU A 1 79 ? 1.380 -7.862 12.281 1.00 94.75 79 GLU A CA 1
ATOM 638 C C . GLU A 1 79 ? -0.113 -7.569 12.068 1.00 94.75 79 GLU A C 1
ATOM 640 O O . GLU A 1 79 ? -0.985 -8.176 12.696 1.00 94.75 79 GLU A O 1
ATOM 645 N N . GLY A 1 80 ? -0.432 -6.617 11.189 1.00 94.38 80 GLY A N 1
ATOM 646 C CA . GLY A 1 80 ? -1.806 -6.226 10.915 1.00 94.38 80 GLY A CA 1
ATOM 647 C C . GLY A 1 80 ? -1.949 -4.879 10.212 1.00 94.38 80 GLY A C 1
ATOM 648 O O . GLY A 1 80 ? -1.006 -4.091 10.147 1.00 94.38 80 GLY A O 1
ATOM 649 N N . PRO A 1 81 ? -3.155 -4.587 9.698 1.00 95.56 81 PRO A N 1
ATOM 650 C CA . PRO A 1 81 ? -3.443 -3.320 9.050 1.00 95.56 81 PRO A CA 1
ATOM 651 C C . PRO A 1 81 ? -3.717 -2.215 10.074 1.00 95.56 81 PRO A C 1
ATOM 653 O O . PRO A 1 81 ? -4.421 -2.426 11.068 1.00 95.56 81 PRO A O 1
ATOM 656 N N . VAL A 1 82 ? -3.267 -1.004 9.750 1.00 94.38 82 VAL A N 1
ATOM 657 C CA . VAL A 1 82 ? -3.660 0.236 10.427 1.00 94.38 82 VAL A CA 1
ATOM 658 C C . VAL A 1 82 ? -4.503 1.065 9.460 1.00 94.38 82 VAL A C 1
ATOM 660 O O . VAL A 1 82 ? -4.095 1.307 8.326 1.00 94.38 82 VAL A O 1
ATOM 663 N N . VAL A 1 83 ? -5.697 1.476 9.893 1.00 95.44 83 VAL A N 1
ATOM 664 C CA . VAL A 1 83 ? -6.599 2.321 9.097 1.00 95.44 83 VAL A CA 1
ATOM 665 C C . VAL A 1 83 ? -6.340 3.777 9.455 1.00 95.44 83 VAL A C 1
ATOM 667 O O . VAL A 1 83 ? -6.491 4.140 10.614 1.00 95.44 83 VAL A O 1
ATOM 670 N N . ILE A 1 84 ? -5.998 4.588 8.455 1.00 95.50 84 ILE A N 1
ATOM 671 C CA . ILE A 1 84 ? -5.787 6.034 8.585 1.00 95.50 84 ILE A CA 1
ATOM 672 C C . ILE A 1 84 ? -6.987 6.738 7.955 1.00 95.50 84 ILE A C 1
ATOM 674 O O . ILE A 1 84 ? -7.279 6.518 6.777 1.00 95.50 84 ILE A O 1
ATOM 678 N N . ARG A 1 85 ? -7.713 7.546 8.732 1.00 94.62 85 ARG A N 1
ATOM 679 C CA . ARG A 1 85 ? -8.992 8.145 8.307 1.00 94.62 85 ARG A CA 1
ATOM 680 C C . ARG A 1 85 ? -8.861 9.541 7.710 1.00 94.62 85 ARG A C 1
ATOM 682 O O . ARG A 1 85 ? -9.697 9.919 6.891 1.00 94.62 85 ARG A O 1
ATOM 689 N N . ASP A 1 86 ? -7.828 10.282 8.087 1.00 94.00 86 ASP A N 1
ATOM 690 C CA . ASP A 1 86 ? -7.535 11.609 7.554 1.00 94.00 86 ASP A CA 1
ATOM 691 C C . ASP A 1 86 ? -6.048 11.966 7.721 1.00 94.00 86 ASP A C 1
ATOM 693 O O . ASP A 1 86 ? -5.269 11.213 8.304 1.00 94.00 86 ASP A O 1
ATOM 697 N N . ALA A 1 87 ? -5.638 13.127 7.201 1.00 92.56 87 ALA A N 1
ATOM 698 C CA . ALA A 1 87 ? -4.237 13.554 7.206 1.00 92.56 87 ALA A CA 1
ATOM 699 C C . ALA A 1 87 ? -3.662 13.820 8.612 1.00 92.56 87 ALA A C 1
ATOM 701 O O . ALA A 1 87 ? -2.447 13.954 8.761 1.00 92.56 87 ALA A O 1
ATOM 702 N N . THR A 1 88 ? -4.522 13.946 9.626 1.00 90.81 88 THR A N 1
ATOM 703 C CA . THR A 1 88 ? -4.149 14.179 11.027 1.00 90.81 88 THR A CA 1
ATOM 704 C C . THR A 1 88 ? -4.180 12.906 11.875 1.00 90.81 88 THR A C 1
ATOM 706 O O . THR A 1 88 ? -3.636 12.910 12.979 1.00 90.81 88 THR A O 1
ATOM 709 N N . ASP A 1 89 ? -4.733 11.812 11.345 1.00 93.25 89 ASP A N 1
ATOM 710 C CA . ASP A 1 89 ? -4.774 10.485 11.965 1.00 93.25 89 ASP A CA 1
ATOM 711 C C . ASP A 1 89 ? -3.416 9.771 11.831 1.00 93.25 89 ASP A C 1
ATOM 713 O O . ASP A 1 89 ? -3.217 8.864 11.023 1.00 93.25 89 ASP A O 1
ATOM 717 N N . LEU A 1 90 ? -2.425 10.262 12.578 1.00 91.94 90 LEU A N 1
ATOM 718 C CA . LEU A 1 90 ? -1.048 9.773 12.535 1.00 91.94 90 LEU A CA 1
ATOM 719 C C . LEU A 1 90 ? -0.772 8.867 13.747 1.00 91.94 90 LEU A C 1
ATOM 721 O O . LEU A 1 90 ? -0.608 9.388 14.852 1.00 91.94 90 LEU A O 1
ATOM 725 N N . PRO A 1 91 ? -0.700 7.533 13.569 1.00 90.75 91 PRO A N 1
ATOM 726 C CA . PRO A 1 91 ? -0.467 6.609 14.674 1.00 90.75 91 PRO A CA 1
ATOM 727 C C . PRO A 1 91 ? 0.942 6.760 15.264 1.00 90.75 91 PRO A C 1
ATOM 729 O O . PRO A 1 91 ? 1.899 7.123 14.571 1.00 90.75 91 PRO A O 1
ATOM 732 N N . ASP A 1 92 ? 1.083 6.423 16.546 1.00 88.56 92 ASP A N 1
ATOM 733 C CA . ASP A 1 92 ? 2.386 6.373 17.208 1.00 88.56 92 ASP A CA 1
ATOM 734 C C . ASP A 1 92 ? 3.315 5.358 16.522 1.00 88.56 92 ASP A C 1
ATOM 736 O O . ASP A 1 92 ? 2.889 4.302 16.057 1.00 88.56 92 ASP A O 1
ATOM 740 N N . GLY A 1 93 ? 4.612 5.674 16.458 1.00 86.62 93 GLY A N 1
ATOM 741 C CA . GLY A 1 93 ? 5.613 4.795 15.839 1.00 86.62 93 GLY A CA 1
ATOM 742 C C . GLY A 1 93 ? 5.617 4.796 14.305 1.00 86.62 93 GLY A C 1
ATOM 743 O O . GLY A 1 93 ? 6.379 4.040 13.703 1.00 86.62 93 GLY A O 1
ATOM 744 N N . LEU A 1 94 ? 4.823 5.660 13.662 1.00 88.56 94 LEU A N 1
ATOM 745 C CA . LEU A 1 94 ? 4.817 5.812 12.211 1.00 88.56 94 LEU A CA 1
ATOM 746 C C . LEU A 1 94 ? 6.224 6.135 11.675 1.00 88.56 94 LEU A C 1
ATOM 748 O O . LEU A 1 94 ? 6.863 7.110 12.084 1.00 88.56 94 LEU A O 1
ATOM 752 N N . MET A 1 95 ? 6.702 5.341 10.714 1.00 87.50 95 MET A N 1
ATOM 753 C CA . MET A 1 95 ? 7.993 5.598 10.075 1.00 87.50 95 MET A CA 1
ATOM 754 C C . MET A 1 95 ? 7.979 6.952 9.355 1.00 87.50 95 MET A C 1
ATOM 756 O O . MET A 1 95 ? 7.015 7.301 8.677 1.00 87.50 95 MET A O 1
ATOM 760 N N . GLY A 1 96 ? 9.074 7.714 9.449 1.00 86.38 96 GLY A N 1
ATOM 761 C CA . GLY A 1 96 ? 9.116 9.101 8.964 1.00 86.38 96 GLY A CA 1
ATOM 762 C C . GLY A 1 96 ? 8.779 9.284 7.476 1.00 86.38 96 GLY A C 1
ATOM 763 O O . GLY A 1 96 ? 8.269 10.334 7.094 1.00 86.38 96 GLY A O 1
ATOM 764 N N . HIS A 1 97 ? 9.007 8.265 6.640 1.00 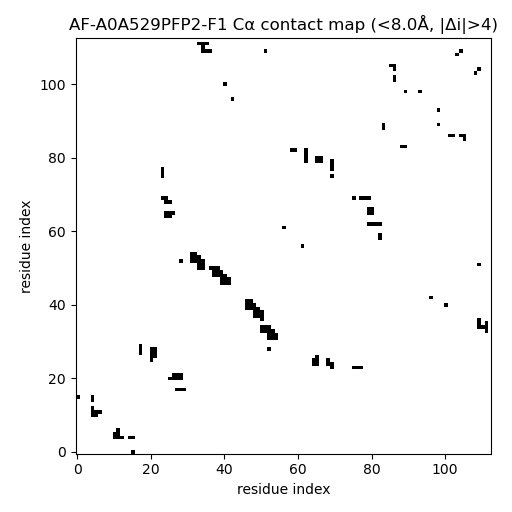86.44 97 HIS A N 1
ATOM 765 C CA . HIS A 1 97 ? 8.651 8.298 5.218 1.00 86.44 97 HIS A CA 1
ATOM 766 C C . HIS A 1 97 ? 7.147 8.113 4.952 1.00 86.44 97 HIS A C 1
ATOM 768 O O . HIS A 1 97 ? 6.692 8.445 3.864 1.00 86.44 97 HIS A O 1
ATOM 774 N N . MET A 1 98 ? 6.361 7.629 5.917 1.00 90.94 98 MET A N 1
ATOM 775 C CA . MET A 1 98 ? 4.918 7.425 5.744 1.00 90.94 98 MET A CA 1
ATOM 776 C C . MET A 1 98 ? 4.127 8.729 5.833 1.00 90.94 98 MET A C 1
ATOM 778 O O . MET A 1 98 ? 3.159 8.904 5.099 1.00 90.94 98 MET A O 1
ATOM 782 N N . LYS A 1 99 ? 4.550 9.675 6.682 1.00 91.88 99 LYS A N 1
ATOM 783 C CA . LYS A 1 99 ? 3.882 10.978 6.830 1.00 91.88 99 LYS A CA 1
ATOM 784 C C . LYS A 1 99 ? 3.666 11.711 5.489 1.00 91.88 99 LYS A C 1
ATOM 786 O O . LYS A 1 99 ? 2.518 12.042 5.202 1.00 91.88 99 LYS A O 1
ATOM 791 N N . PRO A 1 100 ? 4.685 11.920 4.633 1.00 91.75 100 PRO A N 1
ATOM 792 C CA . PRO A 1 100 ? 4.472 12.571 3.338 1.00 91.75 100 PRO A CA 1
ATOM 793 C C . PRO A 1 100 ? 3.570 11.765 2.386 1.00 91.75 100 PRO A C 1
ATOM 795 O O . PRO A 1 100 ? 2.886 12.365 1.562 1.00 91.75 100 PRO A O 1
ATOM 798 N N . LEU A 1 101 ? 3.522 10.429 2.495 1.00 92.12 101 LEU A N 1
ATOM 799 C CA . LEU A 1 101 ? 2.601 9.599 1.702 1.00 92.12 101 LEU A CA 1
ATOM 800 C C . LEU A 1 101 ? 1.142 9.813 2.130 1.00 92.12 101 LEU A C 1
ATOM 802 O O . LEU A 1 101 ? 0.262 9.927 1.277 1.00 92.12 101 LEU A O 1
ATOM 806 N N . ILE A 1 102 ? 0.897 9.907 3.440 1.00 94.12 102 ILE A N 1
ATOM 807 C CA . ILE A 1 102 ? -0.422 10.189 4.023 1.00 94.12 102 ILE A CA 1
ATOM 808 C C . ILE A 1 102 ? -0.880 11.595 3.630 1.00 94.12 102 ILE A C 1
ATOM 810 O O . ILE A 1 102 ? -1.976 11.762 3.098 1.00 94.12 102 ILE A O 1
ATOM 814 N N . GLU A 1 103 ? -0.024 12.601 3.822 1.00 92.81 103 GLU A N 1
ATOM 815 C CA . GLU A 1 103 ? -0.314 13.986 3.433 1.00 92.81 103 GLU A CA 1
ATOM 816 C C . GLU A 1 103 ? -0.640 14.083 1.936 1.00 92.81 103 GLU A C 1
ATOM 818 O O . GLU A 1 103 ? -1.647 14.683 1.561 1.00 92.81 103 GLU A O 1
ATOM 823 N N . TRP A 1 104 ? 0.147 13.427 1.076 1.00 92.69 104 TRP A N 1
ATOM 824 C CA . TRP A 1 104 ? -0.133 13.351 -0.360 1.00 92.69 104 TRP A CA 1
ATOM 825 C C . TRP A 1 104 ? -1.476 12.671 -0.667 1.00 92.69 104 TRP A C 1
ATOM 827 O O . TRP A 1 104 ? -2.228 13.143 -1.528 1.00 92.69 104 TRP A O 1
ATOM 837 N N . HIS A 1 105 ? -1.799 11.573 0.026 1.00 92.56 105 HIS A N 1
ATOM 838 C CA . HIS A 1 105 ? -3.035 10.826 -0.196 1.00 92.56 105 HIS A CA 1
ATOM 839 C C . HIS A 1 105 ? -4.263 11.716 0.038 1.00 92.56 105 HIS A C 1
ATOM 841 O O . HIS A 1 105 ? -5.116 11.836 -0.848 1.00 92.56 105 HIS A O 1
ATOM 847 N N . PHE A 1 106 ? -4.303 12.403 1.182 1.00 93.00 106 PHE A N 1
ATOM 848 C CA . PHE A 1 106 ? -5.434 13.241 1.589 1.00 93.00 106 PHE A CA 1
ATOM 849 C C . PHE A 1 106 ? -5.445 14.642 0.962 1.00 93.00 106 PHE A C 1
ATOM 851 O O . PHE A 1 106 ? -6.495 15.277 0.937 1.00 93.00 106 PHE A O 1
ATOM 858 N N . ALA A 1 107 ? -4.337 15.114 0.383 1.00 91.00 107 ALA A N 1
ATOM 859 C CA . ALA A 1 107 ? -4.294 16.373 -0.367 1.00 91.00 107 ALA A CA 1
ATOM 860 C C . ALA A 1 107 ? -4.973 16.306 -1.755 1.00 91.00 107 ALA A C 1
ATOM 862 O O . ALA A 1 107 ? -4.940 17.284 -2.498 1.00 91.00 107 ALA A O 1
ATOM 863 N N . GLY A 1 108 ? -5.561 15.162 -2.135 1.00 77.50 108 GLY A N 1
ATOM 864 C CA . GLY A 1 108 ? -6.191 14.975 -3.448 1.00 77.50 108 GLY A CA 1
ATOM 865 C C . GLY A 1 108 ? -5.199 14.687 -4.581 1.00 77.50 108 GLY A C 1
ATOM 866 O O . GLY A 1 108 ? -5.536 14.872 -5.744 1.00 77.50 108 GLY A O 1
ATOM 867 N N . GLY A 1 109 ? -3.989 14.207 -4.264 1.00 62.88 109 GLY A N 1
ATOM 868 C CA . GLY A 1 109 ? -2.843 14.082 -5.184 1.00 62.88 109 GLY A CA 1
ATOM 869 C C . GLY A 1 109 ? -2.979 13.163 -6.411 1.00 62.88 109 GLY A C 1
ATOM 870 O O . GLY A 1 109 ? -1.988 12.944 -7.103 1.00 62.88 109 GLY A O 1
ATOM 871 N N . ASP A 1 110 ? -4.170 12.635 -6.693 1.00 63.84 110 ASP A N 1
ATOM 872 C CA . ASP A 1 110 ? -4.512 11.944 -7.941 1.00 63.84 110 ASP A CA 1
ATOM 873 C C . ASP A 1 110 ? -6.047 11.849 -8.014 1.00 63.84 110 ASP A C 1
ATOM 875 O O . ASP A 1 110 ? -6.637 10.843 -7.606 1.00 63.84 110 ASP A O 1
ATOM 879 N N . GLU A 1 111 ? -6.712 12.936 -8.426 1.00 57.94 111 GLU A N 1
ATOM 880 C CA . GLU A 1 111 ? -8.145 12.903 -8.745 1.00 57.94 111 GLU A CA 1
ATOM 881 C C . GLU A 1 111 ? -8.398 11.781 -9.756 1.00 57.94 111 GLU A C 1
ATOM 883 O O . GLU A 1 111 ? -7.869 11.765 -10.874 1.00 57.94 111 GLU A O 1
ATOM 888 N N . VAL A 1 112 ? -9.179 10.811 -9.303 1.00 52.38 112 VAL A N 1
ATOM 889 C CA . VAL A 1 112 ? -9.783 9.784 -10.132 1.00 52.38 112 VAL A CA 1
ATOM 890 C C . VAL A 1 112 ? -11.104 10.386 -10.642 1.00 52.38 112 VAL A C 1
ATOM 892 O O . VAL A 1 112 ? -11.837 10.911 -9.802 1.00 52.38 112 VAL A O 1
ATOM 895 N N . PRO A 1 113 ? -11.351 10.438 -11.968 1.00 44.66 113 PRO A N 1
ATOM 896 C CA . PRO A 1 113 ? -12.535 11.084 -12.544 1.00 44.66 113 PRO A CA 1
ATOM 897 C C . PRO A 1 113 ? -13.864 10.490 -12.079 1.00 44.66 113 PRO A C 1
ATOM 899 O O . PRO A 1 113 ? -13.924 9.252 -11.924 1.00 44.66 113 PRO A O 1
#